Protein AF-A0A7S2FAJ1-F1 (afdb_monomer)

Secondary structure (DSSP, 8-state):
---S-------SSTTSSHHHHHHHHHHHHHHH-TTS--------TT-HHHHHHTT---PPPPTT-PPPPHHHHHHHHHHHT-TTT-PSPHHHHHHHHHHHTT-----

Mean predicted aligned error: 12.5 Å

Radius of gyration: 17.16 Å; Cα contacts (8 Å, |Δi|>4): 56; chains: 1; bounding box: 42×30×56 Å

Solvent-accessible surface area (backbone atoms only — not comparable to full-atom values): 7114 Å² total; per-residue (Å²): 134,84,82,90,76,87,86,83,94,82,72,99,63,85,88,78,49,63,47,59,50,49,50,51,51,52,53,52,49,39,68,78,35,76,90,53,89,81,85,86,84,76,86,54,95,78,37,62,44,52,31,57,76,43,58,26,74,93,66,74,73,47,92,83,74,52,79,72,64,76,79,55,45,60,32,49,46,58,37,64,72,37,69,95,71,55,65,65,38,53,68,52,46,48,51,52,49,54,66,67,64,74,79,83,85,87,132

Sequence (107 aa):
MPLLTSYVFTNNRGGVGKSTLLFQLASTYSQMHPHLNVAIFDFSIQADVSISFLGGTQEPLPADGNTPKARTLGAQRMAALRPENTGPGIIEALMEAETSGGGGGGG

Foldseek 3Di:
DDDPDDDDQDDPDPPPCRLVVVLVVQVVVCVVCVVDDDDDDDPDPVCLNVLQVQQHDVPPCPPVNDGDPPSRVVSVVVSVVCVVPRDDGNVVVVVVVVVVPPPPDDD

pLDDT: mean 70.65, std 18.46, range [30.88, 96.06]

InterPro domains:
  IPR027417 P-loop containing nucleoside triphosphate hydrolase [G3DSA:3.40.50.300] (6-104)
  IPR027417 P-loop containing nucleoside triphosphate hydrolase [SSF52540] (7-60)

Organism: NCBI:txid41880

Structure (mmCIF, N/CA/C/O backbone):
data_AF-A0A7S2FAJ1-F1
#
_entry.id   AF-A0A7S2FAJ1-F1
#
loop_
_atom_site.group_PDB
_atom_site.id
_atom_site.type_symbol
_atom_site.label_atom_id
_atom_site.label_alt_id
_atom_site.label_comp_id
_atom_site.label_asym_id
_atom_site.label_entity_id
_atom_site.label_seq_id
_atom_site.pdbx_PDB_ins_code
_atom_site.Cartn_x
_atom_site.Cartn_y
_atom_site.Cartn_z
_atom_site.occupancy
_atom_site.B_iso_or_equiv
_atom_site.auth_seq_id
_atom_site.auth_comp_id
_atom_site.auth_asym_id
_atom_site.auth_atom_id
_atom_site.pdbx_PDB_model_num
ATOM 1 N N . MET A 1 1 ? -10.789 -10.231 14.426 1.00 60.44 1 MET A N 1
ATOM 2 C CA . MET A 1 1 ? -11.872 -9.500 13.734 1.00 60.44 1 MET A CA 1
ATOM 3 C C . MET A 1 1 ? -12.029 -10.089 12.341 1.00 60.44 1 MET A C 1
ATOM 5 O O . MET A 1 1 ? -11.006 -10.225 11.679 1.00 60.44 1 MET A O 1
ATOM 9 N N . PRO A 1 2 ? -13.234 -10.495 11.915 1.00 78.25 2 PRO A N 1
ATOM 10 C CA . PRO A 1 2 ? -13.452 -10.955 10.545 1.00 78.25 2 PRO A CA 1
ATOM 11 C C . PRO A 1 2 ? -13.317 -9.791 9.547 1.00 78.25 2 PRO A C 1
ATOM 13 O O . PRO A 1 2 ? -13.627 -8.649 9.884 1.00 78.25 2 PRO A O 1
ATOM 16 N N . LEU A 1 3 ? -12.858 -10.078 8.324 1.00 83.88 3 LEU A N 1
ATOM 17 C CA . LEU A 1 3 ? -12.857 -9.104 7.227 1.00 83.88 3 LEU A CA 1
ATOM 18 C C . LEU A 1 3 ? -14.306 -8.825 6.801 1.00 83.88 3 LEU A C 1
ATOM 20 O O . LEU A 1 3 ? -15.023 -9.751 6.433 1.00 83.88 3 LEU A O 1
ATOM 24 N N . LEU A 1 4 ? -14.725 -7.557 6.842 1.00 88.38 4 LEU A N 1
ATOM 25 C CA . LEU A 1 4 ? -16.060 -7.130 6.397 1.00 88.38 4 LEU A CA 1
ATOM 26 C C . LEU A 1 4 ? -16.201 -7.204 4.871 1.00 88.38 4 LEU A C 1
ATOM 28 O O . LEU A 1 4 ? -17.220 -7.645 4.352 1.00 88.38 4 LEU A O 1
ATOM 32 N N . THR A 1 5 ? -15.170 -6.755 4.154 1.00 91.94 5 THR A N 1
ATOM 33 C CA . THR A 1 5 ? -15.078 -6.785 2.692 1.00 91.94 5 THR A CA 1
ATOM 34 C C . THR A 1 5 ? -13.607 -6.787 2.271 1.00 91.94 5 THR A C 1
ATOM 36 O O . THR A 1 5 ? -12.743 -6.359 3.040 1.00 91.94 5 THR A O 1
ATOM 39 N N . SER A 1 6 ? -13.306 -7.287 1.071 1.00 93.00 6 SER A N 1
ATOM 40 C CA . SER A 1 6 ? -11.947 -7.353 0.529 1.00 93.00 6 SER A CA 1
ATOM 41 C C . SER A 1 6 ? -11.934 -6.957 -0.944 1.00 93.00 6 SER A C 1
ATOM 43 O O . SER A 1 6 ? -12.776 -7.400 -1.724 1.00 93.00 6 SER A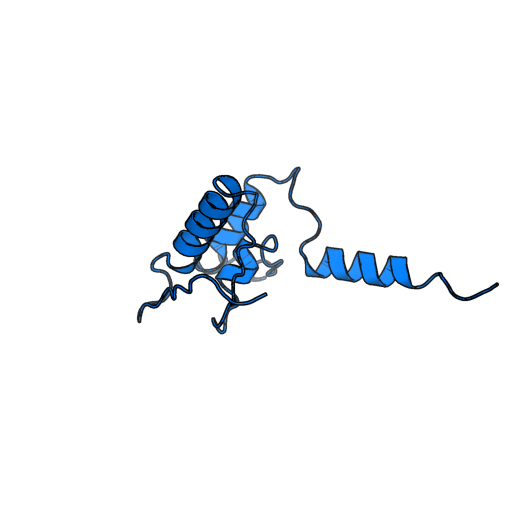 O 1
ATOM 45 N N . TYR A 1 7 ? -10.957 -6.130 -1.317 1.00 94.25 7 TYR A N 1
ATOM 46 C CA . TYR A 1 7 ? -10.748 -5.648 -2.678 1.00 94.25 7 TYR A CA 1
ATOM 47 C C . TYR A 1 7 ? -9.307 -5.916 -3.102 1.00 94.25 7 TYR A C 1
ATOM 49 O O . TYR A 1 7 ? -8.383 -5.793 -2.299 1.00 94.25 7 TYR A O 1
ATOM 57 N N . VAL A 1 8 ? -9.112 -6.242 -4.381 1.00 94.12 8 VAL A N 1
ATOM 58 C CA . VAL A 1 8 ? -7.793 -6.527 -4.955 1.00 94.12 8 VAL A CA 1
ATOM 59 C C . VAL A 1 8 ? -7.548 -5.617 -6.151 1.00 94.12 8 VAL A C 1
ATOM 61 O O . VAL A 1 8 ? -8.350 -5.562 -7.081 1.00 94.12 8 VAL A O 1
ATOM 64 N N . PHE A 1 9 ? -6.407 -4.931 -6.146 1.00 91.00 9 PHE A N 1
ATOM 65 C CA . PHE A 1 9 ? -5.951 -4.102 -7.258 1.00 91.00 9 PHE A CA 1
ATOM 66 C C . PHE A 1 9 ? -4.941 -4.891 -8.092 1.00 91.00 9 PHE A C 1
ATOM 68 O O . PHE A 1 9 ? -3.807 -5.108 -7.672 1.00 91.00 9 PHE A O 1
ATOM 75 N N . THR A 1 10 ? -5.341 -5.305 -9.295 1.00 89.81 10 THR A N 1
ATOM 76 C CA . THR A 1 10 ? -4.500 -6.082 -10.218 1.00 89.81 10 THR A CA 1
ATOM 77 C C . THR A 1 10 ? -4.413 -5.416 -11.589 1.00 89.81 10 THR A C 1
ATOM 79 O O . THR A 1 10 ? -5.344 -4.754 -12.039 1.00 89.81 10 THR A O 1
ATOM 82 N N . ASN A 1 11 ? -3.259 -5.539 -12.246 1.00 85.38 11 ASN A N 1
ATOM 83 C CA . ASN A 1 11 ? -3.041 -5.125 -13.634 1.00 85.38 11 ASN A CA 1
ATOM 84 C C . ASN A 1 11 ? -1.769 -5.813 -14.142 1.00 85.38 11 ASN A C 1
ATOM 86 O O . ASN A 1 11 ? -0.768 -5.863 -13.424 1.00 85.38 11 ASN A O 1
ATOM 90 N N . ASN A 1 12 ? -1.795 -6.269 -15.391 1.00 81.94 12 ASN A N 1
ATOM 91 C CA . ASN A 1 12 ? -0.681 -6.927 -16.074 1.00 81.94 12 ASN A CA 1
ATOM 92 C C . ASN A 1 12 ? 0.483 -5.983 -16.440 1.00 81.94 12 ASN A C 1
ATOM 94 O O . ASN A 1 12 ? 1.563 -6.453 -16.791 1.00 81.94 12 ASN A O 1
ATOM 98 N N . ARG A 1 13 ? 0.299 -4.661 -16.344 1.00 82.31 13 ARG A N 1
ATOM 99 C CA . ARG A 1 13 ? 1.328 -3.653 -16.619 1.00 82.31 13 ARG A CA 1
ATOM 100 C C . ARG A 1 13 ? 1.782 -2.941 -15.346 1.00 82.31 13 ARG A C 1
ATOM 102 O O . ARG A 1 13 ? 0.987 -2.356 -14.603 1.00 82.31 13 ARG A O 1
ATOM 109 N N . GLY A 1 14 ? 3.092 -2.949 -15.102 1.00 78.06 14 GLY A N 1
ATOM 110 C CA . GLY A 1 14 ? 3.735 -2.135 -14.066 1.00 78.06 14 GLY A CA 1
ATOM 111 C C . GLY A 1 14 ? 3.769 -0.646 -14.436 1.00 78.06 14 GLY A C 1
ATOM 112 O O . GLY A 1 14 ? 3.821 -0.301 -15.614 1.00 78.06 14 GLY A O 1
ATOM 113 N N . GLY A 1 15 ? 3.754 0.242 -13.438 1.00 75.19 15 GLY A N 1
ATOM 114 C CA . GLY A 1 15 ? 3.909 1.692 -13.653 1.00 75.19 15 GLY A CA 1
ATOM 115 C C . GLY A 1 15 ? 2.676 2.442 -14.175 1.00 75.19 15 GLY A C 1
ATOM 116 O O . GLY A 1 15 ? 2.796 3.586 -14.585 1.00 75.19 15 GLY A O 1
ATOM 117 N N . VAL A 1 16 ? 1.491 1.827 -14.154 1.00 85.00 16 VAL A N 1
ATOM 118 C CA . VAL A 1 16 ? 0.216 2.456 -14.572 1.00 85.00 16 VAL A CA 1
ATOM 119 C C . VAL A 1 16 ? -0.516 3.202 -13.4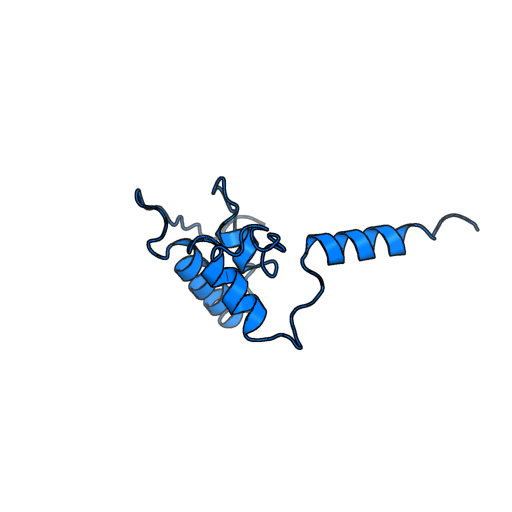45 1.00 85.00 16 VAL A C 1
ATOM 121 O O . VAL A 1 16 ? -1.642 3.640 -13.637 1.00 85.00 16 VAL A O 1
ATOM 124 N N . GLY A 1 17 ? 0.082 3.297 -12.253 1.00 84.62 17 GLY A N 1
ATOM 125 C CA . GLY A 1 17 ? -0.505 4.014 -11.113 1.00 84.62 17 GLY A CA 1
ATOM 126 C C . GLY A 1 17 ? -1.392 3.190 -10.171 1.00 84.62 17 GLY A C 1
ATOM 127 O O . GLY A 1 17 ? -2.061 3.772 -9.328 1.00 84.62 17 GLY A O 1
ATOM 128 N N . LYS A 1 18 ? -1.389 1.849 -10.249 1.00 90.19 18 LYS A N 1
ATOM 129 C CA . LYS A 1 18 ? -2.152 0.978 -9.325 1.00 90.19 18 LYS A CA 1
ATOM 130 C C . LYS A 1 18 ? -1.898 1.284 -7.847 1.00 90.19 18 LYS A C 1
ATOM 132 O O . LYS A 1 18 ? -2.838 1.527 -7.103 1.00 90.19 18 LYS A O 1
ATOM 137 N N . SER A 1 19 ? -0.632 1.241 -7.438 1.00 86.81 19 SER A N 1
ATOM 138 C CA . SER A 1 19 ? -0.229 1.395 -6.038 1.00 86.81 19 SER A CA 1
ATOM 139 C C . SER A 1 19 ? -0.506 2.814 -5.547 1.00 86.81 19 SER A C 1
ATOM 141 O O . SER A 1 19 ? -0.949 2.998 -4.421 1.00 86.81 19 SER A O 1
ATOM 143 N N . THR A 1 20 ? -0.364 3.807 -6.431 1.00 87.12 20 THR A N 1
ATOM 144 C CA . THR A 1 20 ? -0.757 5.198 -6.172 1.00 87.12 20 THR A CA 1
ATOM 145 C C . THR A 1 20 ? -2.264 5.336 -5.960 1.00 87.12 20 THR A C 1
ATOM 147 O O . THR A 1 20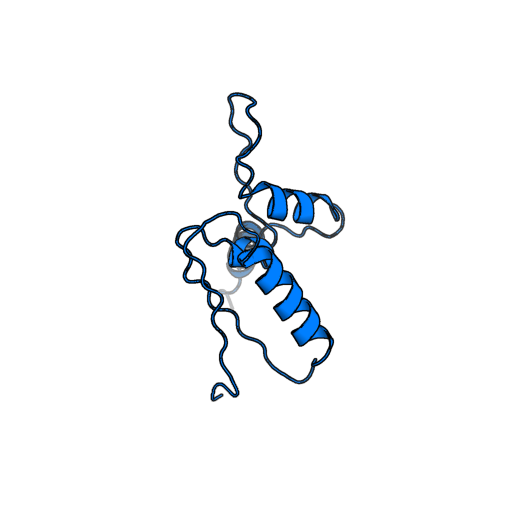 ? -2.685 5.966 -4.994 1.00 87.12 20 THR A O 1
ATOM 150 N N . LEU A 1 21 ? -3.080 4.721 -6.822 1.00 89.31 21 LEU A N 1
ATOM 151 C CA . LEU A 1 21 ? -4.537 4.740 -6.691 1.00 89.31 21 LEU A CA 1
ATOM 152 C C . LEU A 1 21 ? -4.989 4.035 -5.406 1.00 89.31 21 LEU A C 1
ATOM 154 O O . LEU A 1 21 ? -5.833 4.565 -4.689 1.00 89.31 21 LEU A O 1
ATOM 158 N N . LEU A 1 22 ? -4.401 2.876 -5.090 1.00 92.50 22 LEU A N 1
ATOM 159 C CA . LEU A 1 22 ? -4.655 2.160 -3.839 1.00 92.50 22 LEU A CA 1
ATOM 160 C C . LEU A 1 22 ? -4.287 3.019 -2.622 1.00 92.50 22 LEU A C 1
ATOM 162 O O . LEU A 1 22 ? -5.089 3.129 -1.699 1.00 92.50 22 LEU A O 1
ATOM 166 N N . PHE A 1 23 ? -3.116 3.664 -2.635 1.00 89.06 23 PHE A N 1
ATOM 167 C CA . PHE A 1 23 ? -2.680 4.558 -1.563 1.00 89.06 23 PHE A CA 1
ATOM 168 C C . PHE A 1 23 ? -3.678 5.696 -1.321 1.00 89.06 23 PHE A C 1
ATOM 170 O O . PHE A 1 23 ? -4.095 5.923 -0.183 1.00 89.06 23 PHE A O 1
ATOM 177 N N . GLN A 1 24 ? -4.105 6.373 -2.390 1.00 88.38 24 GLN A N 1
ATOM 178 C CA . GLN A 1 24 ? -5.074 7.464 -2.307 1.00 88.38 24 GLN A CA 1
ATOM 179 C C . GLN A 1 24 ? -6.433 6.976 -1.798 1.00 88.38 24 GLN A C 1
ATOM 181 O O . GLN A 1 24 ? -6.953 7.526 -0.831 1.00 88.38 24 GLN A O 1
ATOM 186 N N . LEU A 1 25 ? -6.984 5.915 -2.395 1.00 93.81 25 LEU A N 1
ATOM 187 C CA . LEU A 1 25 ? -8.294 5.382 -2.020 1.00 93.81 25 LEU A CA 1
ATOM 188 C C . LEU A 1 25 ? -8.325 4.893 -0.576 1.00 93.81 25 LEU A C 1
ATOM 190 O O . LEU A 1 25 ? -9.238 5.258 0.158 1.00 93.81 25 LEU A O 1
ATOM 194 N N . ALA A 1 26 ? -7.341 4.098 -0.154 1.00 92.69 26 ALA A N 1
ATOM 195 C CA . ALA A 1 26 ? -7.313 3.581 1.207 1.00 92.69 26 ALA A CA 1
ATOM 196 C C . ALA A 1 26 ? -7.120 4.708 2.232 1.00 92.69 26 ALA A C 1
ATOM 198 O O . ALA A 1 26 ? -7.812 4.721 3.246 1.00 92.69 26 ALA A O 1
ATOM 199 N N . SER A 1 27 ? -6.265 5.699 1.948 1.00 89.81 27 SER A N 1
ATOM 200 C CA . SER A 1 27 ? -6.086 6.862 2.830 1.00 89.81 27 SER A CA 1
ATOM 201 C C . SER A 1 27 ? -7.372 7.677 2.967 1.00 89.81 27 SER A C 1
ATOM 203 O O . SER A 1 27 ? -7.797 7.977 4.081 1.00 89.81 27 SER A O 1
ATOM 205 N N . THR A 1 28 ? -8.025 8.004 1.848 1.00 93.75 28 THR A N 1
ATOM 206 C CA . THR A 1 28 ? -9.286 8.756 1.856 1.00 93.75 28 THR A CA 1
ATOM 207 C C . THR A 1 28 ? -10.405 7.965 2.528 1.00 93.75 28 THR A C 1
ATOM 209 O O . THR A 1 28 ? -11.142 8.524 3.334 1.00 93.75 28 THR A O 1
ATOM 212 N N . TYR A 1 29 ? -10.518 6.664 2.259 1.00 94.62 29 TYR A N 1
ATOM 213 C CA . TYR A 1 29 ? -11.543 5.820 2.869 1.00 94.62 29 TYR A CA 1
ATOM 214 C C . TYR A 1 29 ? -11.376 5.728 4.392 1.00 94.62 29 TYR A C 1
ATOM 216 O O . TYR A 1 29 ? -12.342 5.952 5.118 1.00 94.62 29 TYR A O 1
ATOM 224 N N . SER A 1 30 ? -10.156 5.499 4.888 1.00 93.25 30 SER A N 1
ATOM 225 C CA . SER A 1 30 ? -9.867 5.494 6.329 1.00 93.25 30 SER A CA 1
ATOM 226 C C . SER A 1 30 ? -10.189 6.836 6.994 1.00 93.25 30 SER A C 1
ATOM 228 O O . SER A 1 30 ? -10.743 6.860 8.089 1.00 93.25 30 SER A O 1
ATOM 230 N N . GLN A 1 31 ? -9.893 7.960 6.330 1.00 92.25 31 GLN A N 1
ATOM 231 C CA . GLN A 1 31 ? -10.216 9.297 6.847 1.00 92.25 31 GLN A CA 1
ATOM 232 C C . GLN A 1 31 ? -11.727 9.560 6.904 1.00 92.25 31 GLN A C 1
ATOM 234 O O . GLN A 1 31 ? -12.211 10.140 7.872 1.00 92.25 31 GLN A O 1
ATOM 239 N N . MET A 1 32 ? -12.481 9.128 5.888 1.00 96.06 32 MET A N 1
ATOM 240 C CA . MET A 1 32 ? -13.942 9.275 5.863 1.00 96.06 32 MET A CA 1
ATOM 241 C C . MET A 1 32 ? -14.653 8.327 6.840 1.00 96.06 32 MET A C 1
ATOM 243 O O . MET A 1 32 ? -15.775 8.608 7.261 1.00 96.06 32 MET A O 1
ATOM 247 N N . HIS A 1 33 ? -14.013 7.217 7.216 1.00 95.44 33 HIS A N 1
ATOM 248 C CA . HIS A 1 33 ? -14.583 6.188 8.083 1.00 95.44 33 HIS A CA 1
ATOM 249 C C . HIS A 1 33 ? -13.666 5.875 9.279 1.00 95.44 33 HIS A C 1
ATOM 251 O O . HIS A 1 33 ? -13.191 4.748 9.409 1.00 95.44 33 HIS A O 1
ATOM 257 N N . PRO A 1 34 ? -13.463 6.825 10.214 1.00 93.00 34 PRO A N 1
ATOM 258 C CA . PRO A 1 34 ? -12.487 6.691 11.306 1.00 93.00 34 PRO A CA 1
ATOM 259 C C . PRO A 1 34 ? -12.817 5.586 12.323 1.00 93.00 34 PRO A C 1
ATOM 261 O O . PRO A 1 34 ? -11.992 5.240 13.161 1.00 93.00 34 PRO A O 1
ATOM 264 N N . HIS A 1 35 ? -14.032 5.042 12.276 1.00 94.81 35 HIS A N 1
ATOM 265 C CA . HIS A 1 35 ? -14.488 3.940 13.123 1.00 94.81 35 HIS A CA 1
ATOM 266 C C . HIS A 1 35 ? -14.213 2.558 12.509 1.00 94.81 35 HIS A C 1
ATOM 268 O O . HIS A 1 35 ? -14.489 1.542 13.146 1.00 94.81 35 HIS A O 1
ATOM 274 N N . LEU A 1 36 ? -13.714 2.501 11.270 1.00 91.94 36 LEU A N 1
ATOM 275 C CA . LEU A 1 36 ? -13.403 1.262 10.568 1.00 91.94 36 LEU A CA 1
ATOM 276 C C . LEU A 1 36 ? -11.892 1.050 10.510 1.00 91.94 36 LEU A C 1
ATOM 278 O O . LEU A 1 36 ? -11.130 1.956 10.185 1.00 91.94 36 LEU A O 1
ATOM 282 N N . ASN A 1 37 ? -11.467 -0.188 10.755 1.00 91.88 37 ASN A N 1
ATOM 283 C CA . ASN A 1 37 ? -10.081 -0.589 10.553 1.00 91.88 37 ASN A CA 1
ATOM 284 C C . ASN A 1 37 ? -9.881 -1.011 9.097 1.00 91.88 37 ASN A C 1
ATOM 286 O O . ASN A 1 37 ? -10.492 -1.978 8.636 1.00 91.88 37 ASN A O 1
ATOM 290 N N . VAL A 1 38 ? -9.004 -0.306 8.388 1.00 92.94 38 VAL A N 1
ATOM 291 C CA . VAL A 1 38 ? -8.630 -0.615 7.005 1.00 92.94 38 VAL A CA 1
ATOM 292 C C . VAL A 1 38 ? -7.261 -1.280 7.011 1.00 92.94 38 VAL A C 1
ATOM 294 O O . VAL A 1 38 ? -6.279 -0.687 7.448 1.00 92.94 38 VAL A O 1
ATOM 297 N N . ALA A 1 39 ? -7.197 -2.519 6.528 1.00 93.25 39 ALA A N 1
ATOM 298 C CA . ALA A 1 39 ? -5.955 -3.274 6.407 1.00 93.25 39 ALA A CA 1
ATOM 299 C C . ALA A 1 39 ? -5.505 -3.330 4.943 1.00 93.25 39 ALA A C 1
ATOM 301 O O . ALA A 1 39 ? -6.315 -3.580 4.048 1.00 93.25 39 ALA A O 1
ATOM 302 N N . ILE A 1 40 ? -4.208 -3.127 4.711 1.00 93.06 40 ILE A N 1
ATOM 303 C CA . ILE A 1 40 ? -3.584 -3.218 3.389 1.00 93.06 40 ILE A CA 1
ATOM 304 C C . ILE A 1 40 ? -2.581 -4.362 3.415 1.00 93.06 40 ILE A C 1
ATOM 306 O O . ILE A 1 40 ? -1.716 -4.419 4.285 1.00 93.06 40 ILE A O 1
ATOM 310 N N . PHE A 1 41 ? -2.700 -5.256 2.438 1.00 92.81 41 PHE A N 1
ATOM 311 C CA . PHE A 1 41 ? -1.772 -6.358 2.224 1.00 92.81 41 PHE A CA 1
ATOM 312 C C . PHE A 1 41 ? -1.035 -6.127 0.909 1.00 92.81 41 PHE A C 1
ATOM 314 O O . PHE A 1 41 ? -1.655 -6.059 -0.155 1.00 92.81 41 PHE A O 1
ATOM 321 N N . ASP A 1 42 ? 0.283 -5.978 0.990 1.00 91.31 42 ASP A N 1
ATOM 322 C CA . ASP A 1 42 ? 1.141 -5.775 -0.170 1.00 91.31 42 ASP A CA 1
ATOM 323 C C . ASP A 1 42 ? 1.739 -7.108 -0.622 1.00 91.31 42 ASP A C 1
ATOM 325 O O . ASP A 1 42 ? 2.543 -7.718 0.079 1.00 91.31 42 ASP A O 1
ATOM 329 N N . PHE A 1 43 ? 1.329 -7.561 -1.804 1.00 90.19 43 PHE A N 1
ATOM 330 C CA . PHE A 1 43 ? 1.858 -8.768 -2.443 1.00 90.19 43 PHE A CA 1
ATOM 331 C C . PHE A 1 43 ? 2.785 -8.442 -3.621 1.00 90.19 43 PHE A C 1
ATOM 333 O O . PHE A 1 43 ? 3.131 -9.325 -4.408 1.00 90.19 43 PHE A O 1
ATOM 340 N N . SER A 1 44 ? 3.159 -7.173 -3.800 1.00 84.44 44 SER A N 1
ATOM 341 C CA . SER A 1 44 ? 4.108 -6.791 -4.838 1.00 84.44 44 SER A CA 1
ATOM 342 C C . SER A 1 44 ? 5.530 -7.175 -4.426 1.00 84.44 44 SER A C 1
ATOM 344 O O . SER A 1 44 ? 5.956 -6.947 -3.299 1.00 84.44 44 SER A O 1
ATOM 346 N N . ILE A 1 45 ? 6.303 -7.717 -5.371 1.00 80.81 45 ILE A N 1
ATOM 347 C CA . ILE A 1 45 ? 7.722 -8.054 -5.147 1.00 80.81 45 ILE A CA 1
ATOM 348 C C . ILE A 1 45 ? 8.537 -6.802 -4.768 1.00 80.81 45 ILE A C 1
ATOM 350 O O . ILE A 1 45 ? 9.561 -6.902 -4.102 1.00 80.81 45 ILE A O 1
ATOM 354 N N . GLN A 1 46 ? 8.085 -5.622 -5.202 1.00 77.38 46 GLN A N 1
ATOM 355 C CA . GLN A 1 46 ? 8.779 -4.342 -5.042 1.00 77.38 46 GLN A CA 1
ATOM 356 C C . GLN A 1 46 ? 8.275 -3.516 -3.851 1.00 77.38 46 GLN A C 1
ATOM 358 O O . GLN A 1 46 ? 8.754 -2.404 -3.657 1.00 77.38 46 GLN A O 1
ATOM 363 N N . ALA A 1 47 ? 7.333 -4.045 -3.063 1.00 82.62 47 ALA A N 1
ATOM 364 C CA . ALA A 1 47 ? 6.723 -3.345 -1.934 1.00 82.62 47 ALA A CA 1
ATOM 365 C C . ALA A 1 47 ? 6.111 -1.972 -2.312 1.00 82.62 47 ALA A C 1
ATOM 367 O O . ALA A 1 47 ? 6.131 -1.030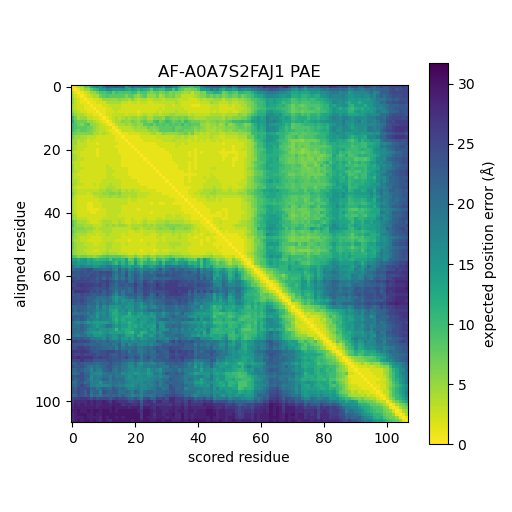 -1.521 1.00 82.62 47 ALA A O 1
ATOM 368 N N . ASP A 1 48 ? 5.574 -1.836 -3.533 1.00 81.38 48 ASP A N 1
ATOM 369 C CA . ASP A 1 48 ? 5.198 -0.549 -4.140 1.00 81.38 48 ASP A CA 1
ATOM 370 C C . ASP A 1 48 ? 4.233 0.272 -3.259 1.00 81.38 48 ASP A C 1
ATOM 372 O O . ASP A 1 48 ? 4.351 1.498 -3.151 1.00 81.38 48 ASP A O 1
ATOM 376 N N . VAL A 1 49 ? 3.235 -0.385 -2.652 1.00 86.06 49 VAL A N 1
ATOM 377 C CA . VAL A 1 49 ? 2.254 0.309 -1.804 1.00 86.06 49 VAL A CA 1
ATOM 378 C C . VAL A 1 49 ? 2.767 0.477 -0.377 1.00 86.06 49 VAL A C 1
ATOM 380 O O . VAL A 1 49 ? 2.524 1.524 0.220 1.00 86.06 49 VAL A O 1
ATOM 383 N N . SER A 1 50 ? 3.541 -0.482 0.138 1.00 85.38 50 SER A N 1
ATOM 384 C CA . SER A 1 50 ? 4.192 -0.364 1.448 1.00 85.38 50 SER A CA 1
ATOM 385 C C . SER A 1 50 ? 5.088 0.871 1.491 1.00 85.38 50 SER A C 1
ATOM 387 O O . SER A 1 50 ? 4.946 1.708 2.372 1.00 85.38 50 SER A O 1
ATOM 389 N N . ILE A 1 51 ? 5.924 1.067 0.472 1.00 79.12 51 ILE A N 1
ATOM 390 C CA . ILE A 1 51 ? 6.786 2.247 0.340 1.00 79.12 51 ILE A CA 1
ATOM 391 C C . ILE A 1 51 ? 5.966 3.545 0.403 1.00 79.12 51 ILE A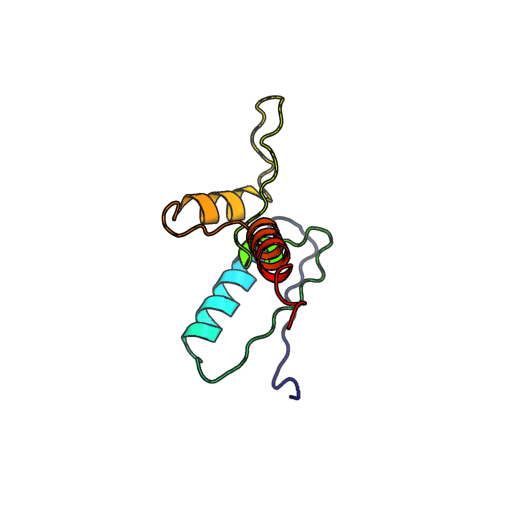 C 1
ATOM 393 O O . ILE A 1 51 ? 6.382 4.512 1.033 1.00 79.12 51 ILE A O 1
ATOM 397 N N . SER A 1 52 ? 4.779 3.570 -0.206 1.00 80.81 52 SER A N 1
ATOM 398 C CA . SER A 1 52 ? 3.916 4.759 -0.205 1.00 80.81 52 SER A CA 1
ATOM 399 C C . SER A 1 52 ? 3.347 5.078 1.186 1.00 80.81 52 SER A C 1
ATOM 401 O O . S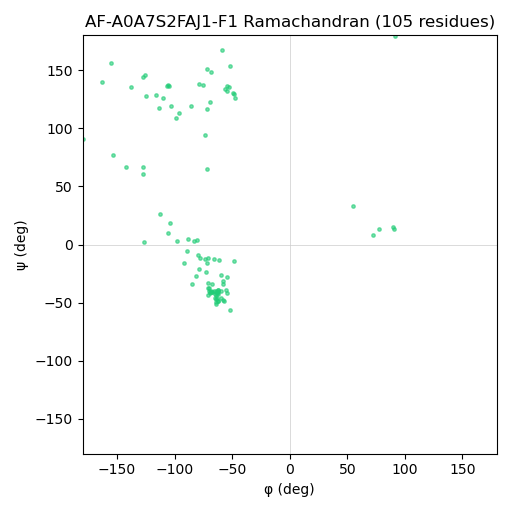ER A 1 52 ? 3.285 6.245 1.562 1.00 80.81 52 SER A O 1
ATOM 403 N N . PHE A 1 53 ? 2.951 4.061 1.961 1.00 81.62 53 PHE A N 1
ATOM 404 C CA . PHE A 1 53 ? 2.394 4.245 3.311 1.00 81.62 53 PHE A CA 1
ATOM 405 C C . PHE A 1 53 ? 3.445 4.440 4.401 1.00 81.62 53 PHE A C 1
ATOM 407 O O . PHE A 1 53 ? 3.152 5.067 5.414 1.00 81.62 53 PHE A O 1
ATOM 414 N N . LEU A 1 54 ? 4.650 3.909 4.207 1.00 79.88 54 LEU A N 1
ATOM 415 C CA . LEU A 1 54 ? 5.678 3.826 5.246 1.00 79.88 54 LEU A CA 1
ATOM 416 C C . LEU A 1 54 ? 6.795 4.875 5.078 1.00 79.88 54 LEU A C 1
ATOM 418 O O . LEU A 1 54 ? 7.865 4.740 5.666 1.00 79.88 54 LEU A O 1
ATOM 422 N N . GLY A 1 55 ? 6.540 5.933 4.299 1.00 69.25 55 GLY A N 1
ATOM 423 C CA . GLY A 1 55 ? 7.430 7.098 4.197 1.00 69.25 55 GLY A CA 1
ATOM 424 C C . GLY A 1 55 ? 8.515 7.014 3.118 1.00 69.25 55 GLY A C 1
ATOM 425 O O . GLY A 1 55 ? 9.434 7.826 3.115 1.00 69.25 55 GLY A O 1
ATOM 426 N N . GLY A 1 56 ? 8.404 6.082 2.172 1.00 68.75 56 GLY A N 1
ATOM 427 C CA . GLY A 1 56 ? 9.357 5.917 1.076 1.00 68.75 56 GLY A CA 1
ATOM 428 C C . GLY A 1 56 ? 10.492 4.934 1.379 1.00 68.75 56 GLY A C 1
ATOM 429 O O . GLY A 1 56 ? 10.583 4.353 2.457 1.00 68.75 56 GLY A O 1
ATOM 430 N N . THR A 1 57 ? 11.376 4.742 0.397 1.00 55.84 57 THR A N 1
ATOM 431 C CA . THR A 1 57 ? 12.678 4.092 0.589 1.00 55.84 57 THR A CA 1
ATOM 432 C C . THR A 1 57 ? 13.767 5.149 0.537 1.00 55.84 57 THR A C 1
ATOM 434 O O . THR A 1 57 ? 13.789 5.968 -0.386 1.00 55.84 57 THR A O 1
ATOM 437 N N . GLN A 1 58 ? 14.725 5.073 1.460 1.00 54.25 58 GLN A N 1
ATOM 438 C CA . GLN A 1 58 ? 16.046 5.683 1.301 1.00 54.25 58 GLN A CA 1
ATOM 439 C C . GLN A 1 58 ? 16.814 4.863 0.251 1.00 54.25 58 GLN A C 1
ATOM 441 O O . GLN A 1 58 ? 17.757 4.150 0.571 1.00 54.25 58 GLN A O 1
ATOM 446 N N . GLU A 1 59 ? 16.346 4.849 -1.001 1.00 47.84 59 GLU A N 1
ATOM 447 C CA . GLU A 1 59 ? 17.155 4.290 -2.085 1.00 47.84 59 GLU A CA 1
ATOM 448 C C . GLU A 1 59 ? 18.276 5.308 -2.319 1.00 47.84 59 GLU A C 1
ATOM 450 O O . GLU A 1 59 ? 17.959 6.458 -2.652 1.00 47.84 59 GLU A O 1
ATOM 455 N N . PRO A 1 60 ? 19.558 4.953 -2.097 1.00 43.97 60 PRO A N 1
ATOM 456 C CA . PRO A 1 60 ? 20.647 5.868 -2.379 1.00 43.97 60 PRO A CA 1
ATOM 457 C C . PRO A 1 60 ? 20.506 6.319 -3.826 1.00 43.97 60 PRO A C 1
ATOM 459 O O . PRO A 1 60 ? 20.299 5.488 -4.716 1.00 43.97 60 PRO A O 1
ATOM 462 N N . LEU A 1 61 ? 20.592 7.631 -4.060 1.00 49.69 61 LEU A N 1
ATOM 463 C CA . LEU A 1 61 ? 20.705 8.141 -5.419 1.00 49.69 61 LEU A CA 1
ATOM 464 C C . LEU A 1 61 ? 21.809 7.336 -6.120 1.00 49.69 61 LEU A C 1
ATOM 466 O O . LEU A 1 61 ? 22.885 7.170 -5.533 1.00 49.69 61 LEU A O 1
ATOM 470 N N . PRO A 1 62 ? 21.550 6.793 -7.320 1.00 50.50 62 PRO A N 1
ATOM 471 C CA . PRO A 1 62 ? 22.568 6.088 -8.075 1.00 50.50 62 PRO A CA 1
ATOM 472 C C . PRO A 1 62 ? 23.857 6.920 -8.113 1.00 50.50 62 PRO A C 1
ATOM 474 O O . PRO A 1 62 ? 23.835 8.101 -8.464 1.00 50.50 62 PRO A O 1
ATOM 477 N N . ALA A 1 63 ? 24.982 6.326 -7.698 1.00 50.94 63 ALA A N 1
ATOM 478 C CA . ALA A 1 63 ? 26.273 7.018 -7.606 1.00 50.94 63 ALA A CA 1
ATOM 479 C C . ALA A 1 63 ? 26.772 7.549 -8.968 1.00 50.94 63 ALA A C 1
ATOM 481 O O . ALA A 1 63 ? 27.696 8.355 -9.025 1.00 50.94 63 ALA A O 1
ATOM 482 N N . ASP A 1 64 ? 26.148 7.102 -10.058 1.00 59.50 64 ASP A N 1
ATOM 483 C CA . ASP A 1 64 ? 26.368 7.536 -11.436 1.00 59.50 64 ASP A CA 1
ATOM 484 C C . ASP A 1 64 ? 25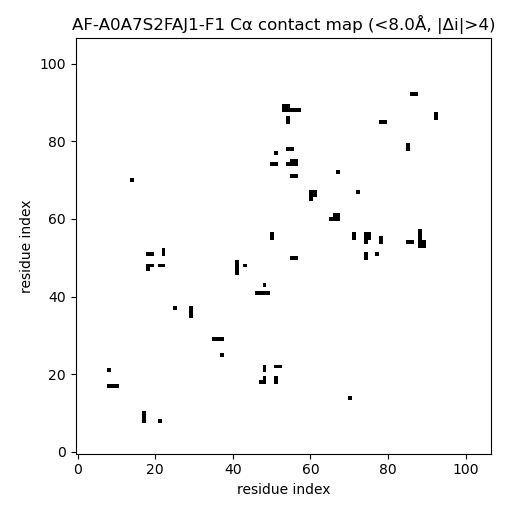.594 8.820 -11.811 1.00 59.50 64 ASP A C 1
ATOM 486 O O . ASP A 1 64 ? 25.664 9.264 -12.956 1.00 59.50 64 ASP A O 1
ATOM 490 N N . GLY A 1 65 ? 24.865 9.438 -10.871 1.00 52.91 65 GLY A N 1
ATOM 491 C CA . GLY A 1 65 ? 24.111 10.674 -11.099 1.00 52.91 65 GLY A CA 1
ATOM 492 C C . GLY A 1 65 ? 22.853 10.487 -11.949 1.00 52.91 65 GLY A C 1
ATOM 493 O O . GLY A 1 65 ? 22.221 11.471 -12.342 1.00 52.91 65 GLY A O 1
ATOM 494 N N . ASN A 1 66 ? 22.472 9.244 -12.248 1.00 51.53 66 ASN A N 1
ATOM 495 C CA . ASN A 1 66 ? 21.298 8.973 -13.055 1.00 51.53 66 ASN A CA 1
ATOM 496 C C . ASN A 1 66 ? 20.028 9.0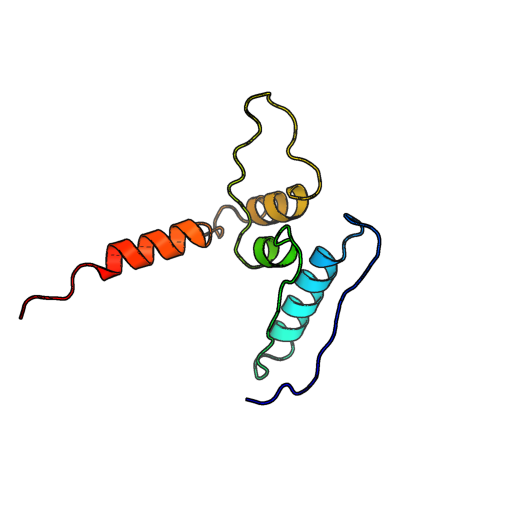99 -12.206 1.00 51.53 66 ASN A C 1
ATOM 498 O O . ASN A 1 66 ? 19.971 8.659 -11.057 1.00 51.53 66 ASN A O 1
ATOM 502 N N . THR A 1 67 ? 18.986 9.711 -12.773 1.00 53.38 67 THR A N 1
ATOM 503 C CA . THR A 1 67 ? 17.716 9.894 -12.052 1.00 53.38 67 THR A CA 1
ATOM 504 C C . THR A 1 67 ? 17.160 8.545 -11.571 1.00 53.38 67 THR A C 1
ATOM 506 O O . THR A 1 67 ? 17.135 7.588 -12.354 1.00 53.38 67 THR A O 1
ATOM 509 N N . PRO A 1 68 ? 16.705 8.437 -10.304 1.00 53.09 68 PRO A N 1
ATOM 510 C CA . PRO A 1 68 ? 16.097 7.210 -9.808 1.00 53.09 68 PRO A CA 1
ATOM 511 C C . PRO A 1 68 ? 14.944 6.805 -10.730 1.00 53.09 68 PRO A C 1
ATOM 513 O O . PRO A 1 68 ? 14.165 7.644 -11.198 1.00 53.09 68 PRO A O 1
ATOM 516 N N . LYS A 1 69 ? 14.872 5.509 -11.055 1.00 52.47 69 LYS A N 1
ATOM 517 C CA . LYS A 1 69 ? 13.886 4.982 -12.007 1.00 52.47 69 LYS A CA 1
ATOM 518 C C . LYS A 1 69 ? 12.486 5.425 -11.575 1.00 52.47 69 LYS A C 1
ATOM 520 O O . LYS A 1 69 ? 12.115 5.281 -10.417 1.00 52.47 69 LYS A O 1
ATOM 525 N N . ALA A 1 70 ? 11.677 5.887 -12.532 1.00 52.22 70 ALA A N 1
ATOM 526 C CA . ALA A 1 70 ? 10.361 6.517 -12.333 1.00 52.22 70 ALA A CA 1
ATOM 527 C C . ALA A 1 70 ? 9.362 5.785 -11.403 1.00 52.22 70 ALA A C 1
ATOM 529 O O . ALA A 1 70 ? 8.360 6.375 -11.007 1.00 52.22 70 ALA A O 1
ATOM 530 N N . ARG A 1 71 ? 9.608 4.513 -11.056 1.00 52.91 71 ARG A N 1
ATOM 531 C CA . ARG A 1 71 ? 8.773 3.709 -10.154 1.00 52.91 71 ARG A CA 1
ATOM 532 C C . ARG A 1 71 ? 8.852 4.163 -8.691 1.00 52.91 71 ARG A C 1
ATOM 534 O O . ARG A 1 71 ? 7.814 4.194 -8.045 1.00 52.91 71 ARG A O 1
ATOM 541 N N . THR A 1 72 ? 10.023 4.577 -8.200 1.00 52.25 72 THR A N 1
ATOM 542 C CA . THR A 1 72 ? 10.205 5.090 -6.824 1.00 52.25 72 THR A CA 1
ATOM 543 C C . THR A 1 72 ? 10.050 6.608 -6.737 1.00 52.25 72 THR A C 1
ATOM 545 O O . THR A 1 72 ? 9.779 7.140 -5.664 1.00 52.25 72 THR A O 1
ATOM 548 N N . LEU A 1 73 ? 10.103 7.304 -7.879 1.00 56.16 73 LEU A N 1
ATOM 549 C CA . LEU A 1 73 ? 9.996 8.762 -7.962 1.00 56.16 73 LEU A CA 1
ATOM 550 C C . LEU A 1 73 ? 8.687 9.306 -7.371 1.00 56.16 73 LEU A C 1
ATOM 552 O O . LEU A 1 73 ? 8.686 10.385 -6.792 1.00 56.16 73 LEU A O 1
ATOM 556 N N . GLY A 1 74 ? 7.576 8.571 -7.491 1.00 57.88 74 GLY A N 1
ATOM 557 C CA . GLY A 1 74 ? 6.297 8.967 -6.895 1.00 57.88 74 GLY A CA 1
ATOM 558 C C . GLY A 1 74 ? 6.357 9.009 -5.367 1.00 57.88 74 GLY A C 1
ATOM 559 O O . GLY A 1 74 ? 6.010 10.023 -4.771 1.00 57.88 74 GLY A O 1
ATOM 560 N N . ALA A 1 75 ? 6.862 7.945 -4.739 1.00 57.66 75 ALA A N 1
ATOM 561 C CA . ALA A 1 75 ? 7.021 7.881 -3.288 1.00 57.66 75 ALA A CA 1
ATOM 562 C C . ALA A 1 75 ? 8.111 8.838 -2.781 1.00 57.66 75 ALA A C 1
ATOM 564 O O . ALA A 1 75 ? 7.893 9.548 -1.806 1.00 57.66 75 ALA A O 1
ATOM 565 N N . GLN A 1 76 ? 9.241 8.936 -3.489 1.00 56.56 76 GLN A N 1
ATOM 566 C CA . GLN A 1 76 ? 10.317 9.882 -3.178 1.00 56.56 76 GLN A CA 1
ATOM 567 C C . GLN A 1 76 ? 9.846 11.339 -3.279 1.00 56.56 76 GLN A C 1
ATOM 569 O O . GLN A 1 76 ? 10.197 12.159 -2.437 1.00 56.56 76 GLN A O 1
ATOM 574 N N . ARG A 1 77 ? 9.009 11.678 -4.271 1.00 55.62 77 ARG A N 1
ATOM 575 C CA . ARG A 1 77 ? 8.414 13.018 -4.369 1.00 55.62 77 ARG A CA 1
ATOM 576 C C . ARG A 1 77 ? 7.362 13.261 -3.299 1.00 55.62 77 ARG A C 1
ATOM 578 O O . ARG A 1 77 ? 7.318 14.364 -2.781 1.00 55.62 77 ARG A O 1
ATOM 585 N N . MET A 1 78 ? 6.557 12.264 -2.933 1.00 57.44 78 MET A N 1
ATOM 586 C CA . MET A 1 78 ? 5.628 12.392 -1.804 1.00 57.44 78 MET A CA 1
ATOM 587 C C . MET A 1 78 ? 6.366 12.628 -0.481 1.00 57.44 78 MET A C 1
ATOM 589 O O . MET A 1 78 ? 5.950 13.496 0.280 1.00 57.44 78 MET A O 1
ATOM 593 N N . ALA A 1 79 ? 7.485 11.935 -0.250 1.00 53.59 79 ALA A N 1
ATOM 594 C CA . ALA A 1 79 ? 8.376 12.192 0.881 1.00 53.59 79 ALA A CA 1
ATOM 595 C C . ALA A 1 79 ? 8.975 13.613 0.817 1.00 53.59 79 ALA A C 1
ATOM 597 O O . ALA A 1 79 ? 8.963 14.342 1.803 1.00 53.59 79 ALA A O 1
ATOM 598 N N . ALA A 1 80 ? 9.397 14.063 -0.368 1.00 54.25 80 ALA A N 1
ATOM 599 C CA . ALA A 1 80 ? 9.946 15.406 -0.574 1.00 54.25 80 ALA A CA 1
ATOM 600 C C . ALA A 1 80 ? 8.911 16.549 -0.499 1.00 54.25 80 ALA A C 1
ATOM 602 O O . ALA A 1 80 ? 9.302 17.707 -0.387 1.00 54.25 80 ALA A O 1
ATOM 603 N N . LEU A 1 81 ? 7.605 16.263 -0.586 1.00 53.59 81 LEU A N 1
ATOM 604 C CA . LEU A 1 81 ? 6.541 17.275 -0.511 1.00 53.59 81 LEU A CA 1
ATOM 605 C C . LEU A 1 81 ? 6.241 17.738 0.922 1.00 53.59 81 LEU A C 1
ATOM 607 O O . LEU A 1 81 ? 5.509 18.712 1.083 1.00 53.59 81 LEU A O 1
ATOM 611 N N . ARG A 1 82 ? 6.765 17.054 1.947 1.00 50.31 82 ARG A N 1
ATOM 612 C CA . ARG A 1 82 ? 6.628 17.450 3.358 1.00 50.31 82 ARG A CA 1
ATOM 613 C C . ARG A 1 82 ? 7.910 17.165 4.153 1.00 50.31 82 ARG A C 1
ATOM 615 O O . ARG A 1 82 ? 7.877 16.311 5.038 1.00 50.31 82 ARG A O 1
ATOM 622 N N . PRO A 1 83 ? 9.021 17.861 3.860 1.00 51.19 83 PRO A N 1
ATOM 623 C CA . PRO A 1 83 ? 10.303 17.626 4.526 1.00 51.19 83 PRO A CA 1
ATOM 624 C C . PRO A 1 83 ? 10.225 17.803 6.052 1.00 51.19 83 PRO A C 1
ATOM 626 O O . PRO A 1 83 ? 10.893 17.086 6.788 1.00 51.19 83 PRO A O 1
ATOM 629 N N . GLU A 1 84 ? 9.358 18.696 6.534 1.00 45.97 84 GLU A N 1
ATOM 630 C CA . GLU A 1 84 ? 9.087 18.949 7.953 1.00 45.97 84 GLU A CA 1
ATOM 631 C C . GLU A 1 84 ? 8.263 17.857 8.665 1.00 45.97 84 GLU A C 1
ATOM 633 O O . GLU A 1 84 ? 8.182 17.864 9.889 1.00 45.97 84 GLU A O 1
ATOM 638 N N . ASN A 1 85 ? 7.657 16.926 7.916 1.00 44.16 85 ASN A N 1
ATOM 639 C CA . ASN A 1 85 ? 6.796 15.850 8.432 1.00 44.16 85 ASN A CA 1
ATOM 640 C C . ASN A 1 85 ? 7.231 14.447 7.973 1.00 44.16 85 ASN A C 1
ATOM 642 O O . ASN A 1 85 ? 6.566 13.458 8.291 1.00 44.16 85 ASN A O 1
ATOM 646 N N . THR A 1 86 ? 8.327 14.335 7.226 1.00 49.06 86 THR A N 1
ATOM 647 C CA . THR A 1 86 ? 9.026 13.067 7.015 1.00 49.06 86 THR A CA 1
ATOM 648 C C . THR A 1 86 ? 9.755 12.712 8.300 1.00 49.06 86 THR A C 1
ATOM 650 O O . THR A 1 86 ? 10.867 13.173 8.544 1.00 49.06 86 THR A O 1
ATOM 653 N N . GLY A 1 87 ? 9.102 11.914 9.145 1.00 49.38 87 GLY A N 1
ATOM 654 C CA . GLY A 1 87 ? 9.801 11.196 10.205 1.00 49.38 87 GLY A CA 1
ATOM 655 C C . GLY A 1 87 ? 10.881 10.275 9.621 1.00 49.38 87 GLY A C 1
ATOM 656 O O . GLY A 1 87 ? 10.887 10.040 8.404 1.00 49.38 87 GLY A O 1
ATOM 657 N N . PRO A 1 88 ? 11.780 9.745 10.468 1.00 50.19 88 PRO A N 1
ATOM 658 C CA . PRO A 1 88 ? 12.720 8.714 10.049 1.00 50.19 88 PRO A CA 1
ATOM 659 C C . PRO A 1 88 ? 11.938 7.622 9.314 1.00 50.19 88 PRO A C 1
ATOM 661 O O . PRO A 1 88 ? 10.863 7.206 9.763 1.00 50.19 88 PRO A O 1
ATOM 664 N N . GLY A 1 89 ? 12.413 7.223 8.129 1.00 52.47 89 GLY A N 1
ATOM 665 C CA . GLY A 1 89 ? 11.747 6.178 7.345 1.00 52.47 89 GLY A CA 1
ATOM 666 C C . GLY A 1 89 ? 11.529 4.948 8.226 1.00 52.47 89 GLY A C 1
ATOM 667 O O . GLY A 1 89 ? 12.269 4.754 9.184 1.00 52.47 89 GLY A O 1
ATOM 668 N N . ILE A 1 90 ? 10.528 4.106 7.953 1.00 49.56 90 ILE A N 1
ATOM 669 C CA . ILE A 1 90 ? 10.075 3.126 8.960 1.00 49.56 90 ILE A CA 1
ATOM 670 C C . ILE A 1 90 ? 11.179 2.214 9.516 1.00 49.56 90 ILE A C 1
ATOM 672 O O . ILE A 1 90 ? 11.100 1.785 10.658 1.00 49.56 90 ILE A O 1
ATOM 676 N N . ILE A 1 91 ? 12.225 1.955 8.729 1.00 50.66 91 ILE A N 1
ATOM 677 C CA . ILE A 1 91 ? 13.419 1.221 9.156 1.00 50.66 91 ILE A CA 1
ATOM 678 C C . ILE A 1 91 ? 14.192 1.980 10.235 1.00 50.66 91 ILE A C 1
ATOM 680 O O . ILE A 1 91 ? 14.554 1.394 11.243 1.00 50.66 91 ILE A O 1
ATOM 684 N N . GLU A 1 92 ? 14.413 3.273 10.049 1.00 57.28 92 GLU A N 1
ATOM 685 C CA . GLU A 1 92 ? 15.107 4.132 11.004 1.00 57.28 92 GLU A CA 1
ATOM 686 C C . GLU A 1 92 ? 14.253 4.351 12.261 1.00 57.28 92 GLU A C 1
ATOM 688 O O . GLU A 1 92 ? 14.761 4.199 13.364 1.00 57.28 92 GLU A O 1
ATOM 693 N N . ALA A 1 93 ? 12.935 4.540 12.119 1.00 55.81 93 ALA A N 1
ATOM 694 C CA . ALA A 1 93 ? 12.021 4.604 13.264 1.00 55.81 93 ALA A CA 1
ATOM 695 C C . ALA A 1 93 ? 11.988 3.288 14.072 1.00 55.81 93 ALA A C 1
ATOM 697 O O . ALA A 1 93 ? 11.932 3.308 15.302 1.00 55.81 93 ALA A O 1
ATOM 698 N N . LEU A 1 94 ? 12.034 2.132 13.396 1.00 56.25 94 LEU A N 1
ATOM 699 C CA . LEU A 1 94 ? 12.132 0.821 14.045 1.00 56.25 94 LEU A CA 1
ATOM 700 C C . LEU A 1 94 ? 13.499 0.622 14.709 1.00 56.25 94 LEU A C 1
ATOM 702 O O . LEU A 1 94 ? 13.550 0.151 15.839 1.00 56.25 94 LEU A O 1
ATOM 706 N N . MET A 1 95 ? 14.590 1.025 14.057 1.00 63.09 95 MET A N 1
ATOM 707 C CA . MET A 1 95 ? 15.942 0.970 14.622 1.00 63.09 95 MET A CA 1
ATOM 708 C C . MET A 1 95 ? 16.086 1.872 15.856 1.00 63.09 95 MET A C 1
ATOM 710 O O . MET A 1 95 ? 16.693 1.462 16.846 1.00 63.09 95 MET A O 1
ATOM 714 N N . GLU A 1 96 ? 15.504 3.073 15.838 1.00 67.75 96 GLU A N 1
ATOM 715 C CA . GLU A 1 96 ? 15.422 3.978 16.993 1.00 67.75 96 GLU A CA 1
ATOM 716 C C . GLU A 1 96 ? 14.591 3.372 18.133 1.00 67.75 96 GLU A C 1
ATOM 718 O O . GLU A 1 96 ? 14.976 3.438 19.304 1.00 67.75 96 GLU A O 1
ATOM 723 N N . ALA A 1 97 ? 13.466 2.730 17.811 1.00 64.62 97 ALA A N 1
ATOM 724 C CA . ALA A 1 97 ? 12.654 2.019 18.795 1.00 64.62 97 ALA A CA 1
ATOM 725 C C . ALA A 1 97 ? 13.405 0.820 19.410 1.00 64.62 97 ALA A C 1
ATOM 727 O O . ALA A 1 97 ? 13.344 0.601 20.619 1.00 64.62 97 ALA A O 1
ATOM 728 N N . GLU A 1 98 ? 14.160 0.066 18.609 1.00 66.31 98 GLU A N 1
ATOM 729 C CA . GLU A 1 98 ? 14.978 -1.057 19.084 1.00 66.31 98 GLU A CA 1
ATOM 730 C C . GLU A 1 98 ? 16.144 -0.591 19.965 1.00 66.31 98 GLU A C 1
ATOM 732 O O . GLU A 1 98 ? 16.412 -1.186 21.010 1.00 66.31 98 GLU A O 1
ATOM 737 N N . THR A 1 99 ? 16.807 0.509 19.600 1.00 67.94 99 THR A N 1
ATOM 738 C CA . THR A 1 99 ? 17.903 1.081 20.401 1.00 67.94 99 THR A CA 1
ATOM 739 C C . THR A 1 99 ? 17.420 1.727 21.699 1.00 67.94 99 THR A C 1
ATOM 741 O O . THR A 1 99 ? 18.111 1.636 22.714 1.00 67.94 99 THR A O 1
ATOM 744 N N . SER A 1 100 ? 16.223 2.318 21.718 1.00 64.19 100 SER A N 1
ATOM 745 C CA . SER A 1 100 ? 15.608 2.864 22.940 1.00 64.19 100 SER A CA 1
ATOM 746 C C . SER A 1 100 ? 14.964 1.801 23.844 1.00 64.19 100 SER A C 1
ATOM 748 O O . SER A 1 100 ? 14.835 2.022 25.049 1.00 64.19 100 SER A O 1
ATOM 750 N N . GLY A 1 101 ? 14.626 0.622 23.310 1.00 54.69 101 GLY A N 1
ATOM 751 C CA . GLY A 1 101 ? 14.073 -0.512 24.061 1.00 54.69 101 GLY A CA 1
ATOM 752 C C . GLY A 1 101 ? 15.093 -1.363 24.837 1.00 54.69 101 GLY A C 1
ATOM 753 O O . GLY A 1 101 ? 14.695 -2.212 25.633 1.00 54.69 101 GLY A O 1
ATOM 754 N N . GLY A 1 102 ? 16.401 -1.147 24.652 1.00 47.38 102 GLY A N 1
ATOM 755 C CA . GLY A 1 102 ? 17.472 -1.974 25.237 1.00 47.38 102 GLY A CA 1
ATOM 756 C C . GLY A 1 102 ? 17.847 -1.698 26.705 1.00 47.38 102 GLY A C 1
ATOM 757 O O . GLY A 1 102 ? 18.796 -2.296 27.206 1.00 47.38 102 GLY A O 1
ATOM 758 N N . GLY A 1 103 ? 17.149 -0.796 27.405 1.00 45.06 103 GLY A N 1
ATOM 759 C CA . GLY A 1 103 ? 17.564 -0.262 28.715 1.00 45.06 103 GLY A CA 1
ATOM 760 C C . GLY A 1 103 ? 16.702 -0.642 29.926 1.00 45.06 103 GLY A C 1
ATOM 761 O O . GLY A 1 103 ? 16.654 0.130 30.878 1.00 45.06 103 GLY A O 1
ATOM 762 N N . GLY A 1 104 ? 15.989 -1.773 29.911 1.00 43.56 104 GLY A N 1
ATOM 763 C CA . GLY A 1 104 ? 15.021 -2.128 30.962 1.00 43.56 104 GLY A CA 1
AT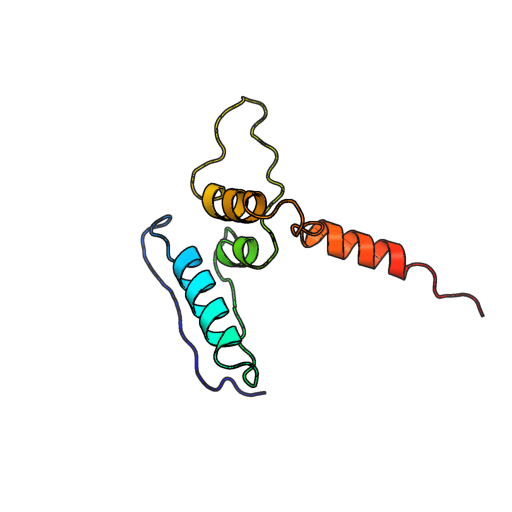OM 764 C C . GLY A 1 104 ? 15.224 -3.513 31.574 1.00 43.56 104 GLY A C 1
ATOM 765 O O . GLY A 1 104 ? 14.332 -4.349 31.483 1.00 43.56 104 GLY A O 1
ATOM 766 N N . GLY A 1 105 ? 16.380 -3.774 32.187 1.00 41.38 105 GLY A N 1
ATOM 767 C CA . GLY A 1 105 ? 16.648 -5.033 32.890 1.00 41.38 105 GLY A CA 1
ATOM 768 C C . GLY A 1 105 ? 17.683 -4.863 33.998 1.00 41.38 105 GLY A C 1
ATOM 769 O O . GLY A 1 105 ? 18.843 -5.217 33.820 1.00 41.38 105 GLY A O 1
ATOM 770 N N . GLY A 1 106 ? 17.266 -4.304 35.133 1.00 39.50 106 GLY A N 1
ATOM 771 C CA . GLY A 1 106 ? 18.097 -4.173 36.328 1.00 39.50 106 GLY A CA 1
ATOM 772 C C . GLY A 1 106 ? 17.333 -3.500 37.464 1.00 39.50 106 GLY A C 1
ATOM 773 O O . GLY A 1 106 ? 17.333 -2.275 37.557 1.00 39.50 106 GLY A O 1
ATOM 774 N N . GLY A 1 107 ? 16.675 -4.309 38.294 1.00 30.88 107 GLY A N 1
ATOM 775 C CA . GLY A 1 107 ? 15.925 -3.895 39.481 1.00 30.88 107 GLY A CA 1
ATOM 776 C C . GLY A 1 107 ? 15.129 -5.052 40.052 1.00 30.88 107 GLY A C 1
ATOM 777 O O . GLY A 1 107 ? 14.151 -5.443 39.381 1.00 30.88 107 GLY A O 1
#